Protein AF-A0A1E1WRY2-F1 (afdb_monomer_lite)

Organism: Pectinophora gossypiella (NCBI:txid13191)

Secondary structure (DSSP, 8-state):
-EEEEEESSS--TTSEEEEEEETTPPP-TTS-EEEEEEEETTEEEEEEE--TTPPPEEEEEEEEEE-TT-S-EEEEE-SS-EEE---TT-TTSTT--S-GGGHIIIII---------

Structure (mmCIF, N/CA/C/O backbone):
data_AF-A0A1E1WRY2-F1
#
_entry.id   AF-A0A1E1WRY2-F1
#
loop_
_atom_site.group_PDB
_atom_site.id
_atom_site.type_symbol
_atom_site.label_atom_id
_atom_site.label_alt_id
_atom_site.label_comp_id
_atom_site.label_asym_id
_atom_site.label_entity_id
_atom_site.label_seq_id
_atom_site.pdbx_PDB_ins_code
_atom_site.Cartn_x
_atom_site.Cartn_y
_atom_site.Cartn_z
_atom_site.occupancy
_atom_site.B_iso_or_equiv
_atom_site.auth_seq_id
_atom_site.auth_comp_id
_atom_site.auth_asym_id
_atom_site.auth_atom_id
_atom_site.pdbx_PDB_model_num
ATOM 1 N N . VAL A 1 1 ? -9.751 0.428 15.996 1.00 89.31 1 VAL A N 1
ATOM 2 C CA . VAL A 1 1 ? -9.966 -0.024 14.607 1.00 89.31 1 VAL A CA 1
ATOM 3 C C . VAL A 1 1 ? -8.696 -0.712 14.160 1.00 89.31 1 VAL A C 1
ATOM 5 O O . VAL A 1 1 ? -7.621 -0.166 14.394 1.00 89.31 1 VAL A O 1
ATOM 8 N N . GLN A 1 2 ? -8.817 -1.920 13.635 1.00 93.38 2 GLN A N 1
ATOM 9 C CA . GLN A 1 2 ? -7.734 -2.694 13.049 1.00 93.38 2 GLN A CA 1
ATOM 10 C C . GLN A 1 2 ? -8.004 -2.799 11.553 1.00 93.38 2 GLN A C 1
ATOM 12 O O . GLN A 1 2 ? -9.131 -3.070 11.149 1.00 93.38 2 GLN A O 1
ATOM 17 N N . LEU A 1 3 ? -6.978 -2.555 10.756 1.00 94.31 3 LEU A N 1
ATOM 18 C CA . LEU A 1 3 ? -6.999 -2.787 9.322 1.00 94.31 3 LEU A CA 1
ATOM 19 C C . LEU A 1 3 ? -6.278 -4.119 9.076 1.00 94.31 3 LEU A C 1
ATOM 21 O O . LEU A 1 3 ? -5.344 -4.467 9.806 1.00 94.31 3 LEU A O 1
ATOM 25 N N . VAL A 1 4 ? -6.732 -4.889 8.099 1.00 94.69 4 VAL A N 1
ATOM 26 C CA . VAL A 1 4 ? -6.105 -6.150 7.700 1.00 94.69 4 VAL A CA 1
ATOM 27 C C . VAL A 1 4 ? -6.082 -6.192 6.180 1.00 94.69 4 VAL A C 1
ATOM 29 O O . VAL A 1 4 ? -7.133 -6.255 5.554 1.00 94.69 4 VAL A O 1
ATOM 32 N N . PHE A 1 5 ? -4.888 -6.145 5.606 1.00 94.69 5 PHE A N 1
ATOM 33 C CA . PHE A 1 5 ? -4.635 -6.315 4.184 1.00 94.69 5 PHE A CA 1
ATOM 34 C C . PHE A 1 5 ? -4.211 -7.756 3.919 1.00 94.69 5 PHE A C 1
ATOM 36 O O . PHE A 1 5 ? -3.383 -8.302 4.653 1.00 94.69 5 PHE A O 1
ATOM 43 N N . THR A 1 6 ? -4.759 -8.372 2.878 1.00 94.94 6 THR A N 1
ATOM 44 C CA . THR A 1 6 ? -4.406 -9.735 2.460 1.00 94.94 6 THR A CA 1
ATOM 45 C C . THR A 1 6 ? -4.179 -9.803 0.960 1.00 94.94 6 THR A C 1
ATOM 47 O O . THR A 1 6 ? -4.986 -9.280 0.196 1.00 94.94 6 THR A O 1
ATOM 50 N N . LEU A 1 7 ? -3.113 -10.486 0.555 1.00 94.00 7 LEU A N 1
ATOM 51 C CA . LEU A 1 7 ? -2.799 -10.786 -0.835 1.00 94.00 7 LEU A CA 1
ATOM 52 C C . LEU A 1 7 ? -3.077 -12.269 -1.117 1.00 94.00 7 LEU A C 1
ATOM 54 O O . LEU A 1 7 ? -2.429 -13.157 -0.555 1.00 94.00 7 LEU A O 1
ATOM 58 N N . GLY A 1 8 ? -4.031 -12.515 -2.016 1.00 87.56 8 GLY A N 1
ATOM 59 C CA . GLY A 1 8 ? -4.472 -13.853 -2.417 1.00 87.56 8 GLY A CA 1
ATOM 60 C C . GLY A 1 8 ? -5.295 -14.605 -1.359 1.00 87.56 8 GLY A C 1
ATOM 61 O O . GLY A 1 8 ? -5.521 -14.133 -0.247 1.00 87.56 8 GLY A O 1
ATOM 62 N N . ASP A 1 9 ? -5.728 -15.819 -1.710 1.00 80.38 9 ASP A N 1
ATOM 63 C CA . ASP A 1 9 ? -6.692 -16.603 -0.915 1.00 80.38 9 ASP A CA 1
ATOM 64 C C . ASP A 1 9 ? -6.092 -17.274 0.332 1.00 80.38 9 ASP A C 1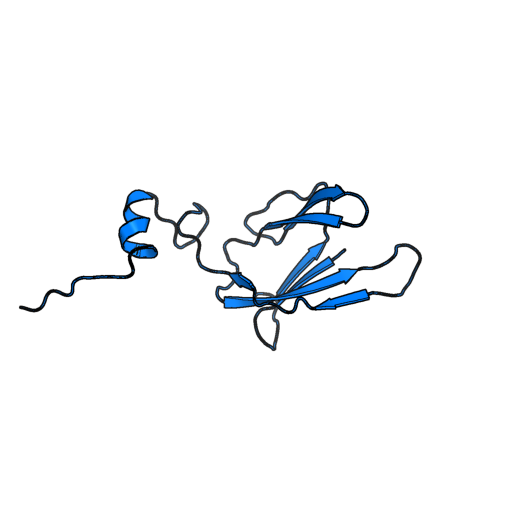
ATOM 66 O O . ASP A 1 9 ? -6.811 -17.704 1.237 1.00 80.38 9 ASP A O 1
ATOM 70 N N . LYS A 1 10 ? -4.763 -17.420 0.372 1.00 81.75 10 LYS A N 1
ATOM 71 C CA . LYS A 1 10 ? -4.028 -18.092 1.454 1.00 81.75 10 LYS A CA 1
ATOM 72 C C . LYS A 1 10 ? -2.961 -17.156 2.022 1.00 81.75 10 LYS A C 1
ATOM 74 O O . LYS A 1 10 ? -1.792 -17.288 1.652 1.00 81.75 10 LYS A O 1
ATOM 79 N N . PRO A 1 11 ? -3.349 -16.220 2.906 1.00 79.25 11 PRO A N 1
ATOM 80 C CA . PRO A 1 11 ? -2.410 -15.278 3.490 1.00 79.25 11 PRO A CA 1
ATOM 81 C C . PRO A 1 11 ? -1.344 -16.006 4.323 1.00 79.25 11 PRO A C 1
ATOM 83 O O . PRO A 1 11 ? -1.649 -16.866 5.150 1.00 79.25 11 PRO A O 1
ATOM 86 N N . GLN A 1 12 ? -0.087 -15.645 4.090 1.00 82.12 12 GLN A N 1
ATOM 87 C CA . GLN A 1 12 ? 1.101 -16.009 4.857 1.00 82.12 12 GLN A CA 1
ATOM 88 C C . GLN A 1 12 ? 1.663 -14.743 5.518 1.00 82.12 12 GLN A C 1
ATOM 90 O O . GLN A 1 12 ? 1.159 -13.647 5.282 1.00 82.12 12 GLN A O 1
ATOM 95 N N . MET A 1 13 ? 2.718 -14.868 6.331 1.00 77.56 13 MET A N 1
ATOM 96 C CA . MET A 1 13 ? 3.294 -13.718 7.048 1.00 77.56 13 MET A CA 1
ATOM 97 C C . MET A 1 13 ? 3.698 -12.556 6.123 1.00 77.56 13 MET A C 1
ATOM 99 O O . MET A 1 13 ? 3.564 -11.407 6.522 1.00 77.56 13 MET A O 1
ATOM 103 N N . GLU A 1 14 ? 4.148 -12.838 4.897 1.00 79.94 14 GLU A N 1
ATOM 104 C CA . GLU A 1 14 ? 4.552 -11.811 3.919 1.00 79.94 14 GLU A CA 1
ATOM 105 C C . GLU A 1 14 ? 3.390 -11.290 3.058 1.00 79.94 14 GLU A C 1
ATOM 107 O O . GLU A 1 14 ? 3.455 -10.184 2.528 1.00 79.94 14 GLU A O 1
ATOM 112 N N . THR A 1 15 ? 2.301 -12.055 2.937 1.00 88.38 15 THR A N 1
ATOM 113 C CA . THR A 1 15 ? 1.116 -11.701 2.134 1.00 88.38 15 THR A CA 1
ATOM 114 C C . THR A 1 15 ? -0.046 -11.206 2.998 1.00 88.38 15 THR A C 1
ATOM 116 O O . THR A 1 15 ? -1.197 -11.166 2.561 1.00 88.38 15 THR A O 1
ATOM 119 N N . GLN A 1 16 ? 0.249 -10.813 4.240 1.00 91.62 16 GLN A N 1
ATOM 120 C CA . GLN A 1 16 ? -0.710 -10.244 5.173 1.00 91.62 16 GLN A CA 1
ATOM 121 C C . GLN A 1 16 ? -0.114 -9.049 5.9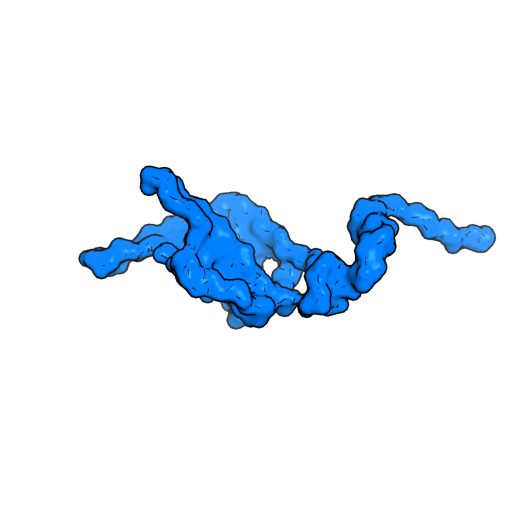22 1.00 91.62 16 GLN A C 1
ATOM 123 O O . GLN A 1 16 ? 0.888 -9.166 6.621 1.00 91.62 16 GLN A O 1
ATOM 128 N N . GLY A 1 17 ? -0.789 -7.906 5.842 1.00 91.06 17 GLY A N 1
ATOM 129 C CA . GLY A 1 17 ? -0.497 -6.720 6.640 1.00 91.06 17 GLY A CA 1
ATOM 130 C C . GLY A 1 17 ? -1.587 -6.505 7.682 1.00 91.06 17 GLY A C 1
ATOM 131 O O . GLY A 1 17 ? -2.758 -6.409 7.337 1.00 91.06 17 GLY A O 1
ATOM 132 N N . SER A 1 18 ? -1.246 -6.410 8.966 1.00 91.81 18 SER A N 1
ATOM 133 C CA . SER A 1 18 ? -2.220 -6.095 10.021 1.00 91.81 18 SER A CA 1
ATOM 134 C C . SER A 1 18 ? -1.691 -4.990 10.921 1.00 91.81 18 SER A C 1
ATOM 136 O O . SER A 1 18 ? -0.594 -5.085 11.462 1.00 91.81 18 SER A O 1
ATOM 138 N N . MET A 1 19 ? -2.505 -3.960 11.134 1.00 93.12 19 MET A N 1
ATOM 139 C CA . MET A 1 19 ? -2.126 -2.760 11.868 1.00 93.12 19 MET A CA 1
ATOM 140 C C . MET A 1 19 ? -3.330 -2.136 12.571 1.00 93.12 19 MET A C 1
ATOM 142 O O . MET A 1 19 ? -4.475 -2.237 12.127 1.00 93.12 19 MET A O 1
ATOM 146 N N . PHE A 1 20 ? -3.065 -1.472 13.692 1.00 92.06 20 PHE A N 1
ATOM 147 C CA . PHE A 1 20 ? -4.076 -0.711 14.418 1.00 92.06 20 PHE A CA 1
ATOM 148 C C . PHE A 1 20 ? -3.996 0.757 14.041 1.00 92.06 20 PHE A C 1
ATOM 150 O O . PHE A 1 20 ? -2.911 1.333 14.008 1.00 92.06 20 PHE A O 1
ATOM 157 N N . LEU A 1 21 ? -5.159 1.369 13.847 1.00 92.19 21 LEU A N 1
ATOM 158 C CA . LEU A 1 21 ? -5.262 2.803 13.634 1.00 92.19 21 LEU A CA 1
ATOM 159 C C . LEU A 1 21 ? -4.859 3.552 14.912 1.00 92.19 21 LEU A C 1
ATOM 161 O O . LEU A 1 21 ? -5.478 3.358 15.965 1.00 92.19 21 LEU A O 1
ATOM 165 N N . ARG A 1 22 ? -3.835 4.407 14.820 1.00 91.06 22 ARG A N 1
ATOM 166 C CA . ARG A 1 22 ? -3.314 5.212 15.938 1.00 91.06 22 ARG A CA 1
ATOM 167 C C . ARG A 1 22 ? -3.156 6.677 15.529 1.00 91.06 22 ARG A C 1
ATOM 169 O O . ARG A 1 22 ? -2.924 6.976 14.364 1.00 91.06 22 ARG A O 1
ATOM 176 N N . LYS A 1 23 ? -3.290 7.606 16.480 1.00 88.31 23 LYS A N 1
ATOM 177 C CA . LYS A 1 23 ? -3.069 9.049 16.228 1.00 88.31 23 LYS A CA 1
ATOM 178 C C . LYS A 1 23 ? -1.582 9.390 16.128 1.00 88.31 23 LYS A C 1
ATOM 180 O O . LYS A 1 23 ? -1.182 10.247 15.353 1.00 88.31 23 LYS A O 1
ATOM 185 N N . ASP A 1 24 ? -0.790 8.689 16.919 1.00 88.88 24 ASP A N 1
ATOM 186 C CA . ASP A 1 24 ? 0.655 8.787 17.083 1.00 88.88 24 ASP A CA 1
ATOM 187 C C . ASP A 1 24 ? 1.407 7.731 16.257 1.00 88.88 24 ASP A C 1
ATOM 189 O O . ASP A 1 24 ? 2.558 7.424 16.551 1.00 88.88 24 ASP A O 1
ATOM 193 N N . ALA A 1 25 ? 0.768 7.152 15.230 1.00 87.81 25 ALA A N 1
ATOM 194 C CA . ALA A 1 25 ? 1.462 6.250 14.319 1.00 87.81 25 ALA A CA 1
ATOM 195 C C . ALA A 1 25 ? 2.616 6.998 13.637 1.00 87.81 25 ALA A C 1
ATOM 197 O O . ALA A 1 25 ? 2.415 8.049 13.021 1.00 87.81 25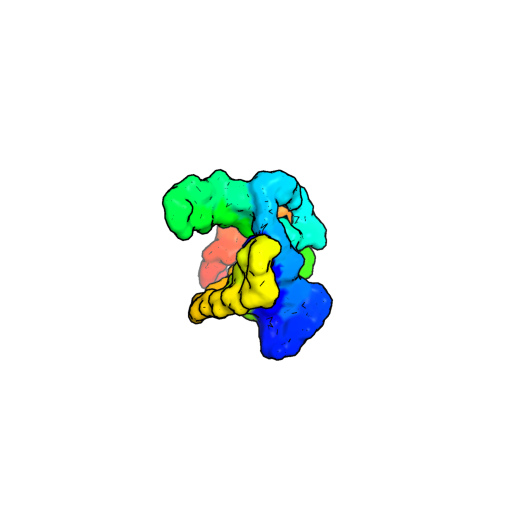 ALA A O 1
ATOM 198 N N . VAL A 1 26 ? 3.814 6.436 13.766 1.00 84.88 26 VAL A N 1
ATOM 199 C CA . VAL A 1 26 ? 5.016 6.899 13.080 1.00 84.88 26 VAL A CA 1
ATOM 200 C C . VAL A 1 26 ? 5.188 6.040 11.838 1.00 84.88 26 VAL A C 1
ATOM 202 O O . VAL A 1 26 ? 5.039 4.821 11.906 1.00 84.88 26 VAL A O 1
ATOM 205 N N . HIS A 1 27 ? 5.465 6.694 10.716 1.00 83.06 27 HIS A N 1
ATOM 206 C CA . HIS A 1 27 ? 5.792 6.012 9.477 1.00 83.06 27 HIS A CA 1
ATOM 207 C C . HIS A 1 27 ? 7.103 5.235 9.650 1.00 83.06 27 HIS A C 1
ATOM 209 O O . HIS A 1 27 ? 8.108 5.798 10.086 1.00 83.06 27 HIS A O 1
ATOM 215 N N . ASP A 1 28 ? 7.082 3.955 9.299 1.00 87.25 28 ASP A N 1
ATOM 216 C CA . ASP A 1 28 ? 8.247 3.079 9.285 1.00 87.25 28 ASP A CA 1
ATOM 217 C C . ASP A 1 28 ? 8.282 2.348 7.943 1.00 87.25 28 ASP A C 1
ATOM 219 O O . ASP A 1 28 ? 7.329 1.670 7.565 1.00 87.25 28 ASP A O 1
ATOM 223 N N . LYS A 1 29 ? 9.399 2.478 7.230 1.00 87.06 29 LYS A N 1
ATOM 224 C CA . LYS A 1 29 ? 9.595 1.888 5.902 1.00 87.06 29 LYS A CA 1
ATOM 225 C C . LYS A 1 29 ? 9.560 0.359 5.893 1.00 87.06 29 LYS A C 1
ATOM 227 O O . LYS A 1 29 ? 9.376 -0.239 4.836 1.00 87.06 29 LYS A O 1
ATOM 232 N N . ASN A 1 30 ? 9.730 -0.272 7.054 1.00 89.75 30 ASN A N 1
ATOM 233 C CA . ASN A 1 30 ? 9.764 -1.724 7.196 1.00 89.75 30 ASN A CA 1
ATOM 234 C C . ASN A 1 30 ? 8.468 -2.309 7.771 1.00 89.75 30 ASN A C 1
ATOM 236 O O . ASN A 1 30 ? 8.361 -3.531 7.883 1.00 89.75 30 ASN A O 1
ATOM 240 N N . SER A 1 31 ? 7.491 -1.485 8.167 1.00 90.69 31 SER A N 1
ATOM 241 C CA . SER A 1 31 ? 6.279 -1.982 8.819 1.00 90.69 31 SER A CA 1
ATOM 242 C C . SER A 1 31 ? 5.003 -1.275 8.369 1.00 90.69 31 SER A C 1
ATOM 244 O O . SER A 1 31 ? 4.980 -0.108 7.987 1.00 90.69 31 SER A O 1
ATOM 246 N N . TRP A 1 32 ? 3.901 -2.023 8.404 1.00 92.81 32 TRP A N 1
ATOM 247 C CA . TRP A 1 32 ? 2.578 -1.483 8.121 1.00 92.81 32 TRP A CA 1
ATOM 248 C C . TRP A 1 32 ? 2.167 -0.515 9.227 1.00 92.81 32 TRP A C 1
ATOM 250 O O . TRP A 1 32 ? 2.143 -0.872 10.408 1.00 92.81 32 TRP A O 1
ATOM 260 N N . SER A 1 33 ? 1.776 0.696 8.846 1.00 93.62 33 SER A N 1
ATOM 261 C CA . SER A 1 33 ? 1.311 1.713 9.786 1.00 93.62 33 SER A CA 1
ATOM 262 C C . SER A 1 33 ? 0.034 2.377 9.287 1.00 93.62 33 SER A C 1
ATOM 264 O O . SER A 1 33 ? -0.200 2.507 8.089 1.00 93.62 33 SER A O 1
ATOM 266 N N . ALA A 1 34 ? -0.830 2.761 10.228 1.00 94.44 34 ALA A N 1
ATOM 267 C CA . ALA A 1 34 ? -2.070 3.470 9.938 1.00 94.44 34 ALA A CA 1
ATOM 268 C C . ALA A 1 34 ? -2.226 4.647 10.901 1.00 94.44 34 ALA A C 1
ATOM 270 O O . ALA A 1 34 ? -2.415 4.460 12.112 1.00 94.44 34 ALA A O 1
ATOM 271 N N . LYS A 1 35 ? -2.151 5.860 10.354 1.00 94.38 35 LYS A N 1
ATOM 272 C CA . LYS A 1 35 ? -2.212 7.117 11.091 1.00 94.38 35 LYS A CA 1
ATOM 273 C C . LYS A 1 35 ? -3.575 7.766 10.937 1.00 94.38 35 LYS A C 1
ATOM 275 O O . LYS A 1 35 ? -4.030 8.025 9.831 1.00 94.38 35 LYS A O 1
ATOM 280 N N . LEU A 1 36 ? -4.225 8.076 12.052 1.00 93.56 36 LEU A N 1
ATOM 281 C CA . LEU A 1 36 ? -5.467 8.841 12.039 1.00 93.56 36 LEU A CA 1
ATOM 282 C C . LEU A 1 36 ? -5.154 10.316 11.760 1.00 93.56 36 LEU A C 1
ATOM 284 O O . LEU A 1 36 ? -4.471 10.955 12.561 1.00 93.56 36 LEU A O 1
ATOM 288 N N . THR A 1 37 ? -5.665 10.848 10.651 1.00 93.19 37 THR A N 1
ATOM 289 C CA . THR A 1 37 ? -5.400 12.226 10.212 1.00 93.19 37 THR A CA 1
ATOM 290 C C . THR A 1 37 ? -6.505 13.179 10.642 1.00 93.19 37 THR A C 1
ATOM 292 O O . THR A 1 37 ? -6.217 14.288 11.087 1.00 93.19 37 THR A O 1
ATOM 295 N N . ASN A 1 38 ? -7.766 12.751 10.566 1.00 92.81 38 ASN A N 1
ATOM 296 C CA . ASN A 1 38 ? -8.905 13.605 10.882 1.00 92.81 38 ASN A CA 1
ATOM 297 C C . ASN A 1 38 ? -10.109 12.800 11.389 1.00 92.81 38 ASN A C 1
ATOM 299 O O . ASN A 1 38 ? -10.290 11.629 11.054 1.00 92.81 38 ASN A O 1
ATOM 303 N N . VAL A 1 39 ? -10.941 13.449 12.200 1.00 92.88 39 VAL A N 1
ATOM 304 C CA . VAL A 1 39 ? -12.207 12.911 12.706 1.00 92.88 39 VAL A CA 1
ATOM 305 C C . VAL A 1 39 ? -13.265 13.996 12.567 1.00 92.88 39 VAL A C 1
ATOM 307 O O . VAL A 1 39 ? -13.178 15.028 13.230 1.00 92.88 39 VAL A O 1
ATOM 310 N N . GLN A 1 40 ? -14.263 13.763 11.720 1.00 93.88 40 GLN A N 1
ATOM 311 C CA . GLN A 1 40 ? -15.361 14.696 11.472 1.00 93.88 40 GLN A CA 1
ATOM 312 C C . GLN A 1 40 ? -16.696 13.978 11.651 1.00 93.88 40 GLN A C 1
ATOM 314 O O . GLN A 1 40 ? -17.143 13.242 10.774 1.00 93.88 40 GLN A O 1
ATOM 319 N N . GLY A 1 41 ? -17.330 14.186 12.809 1.00 91.88 41 GLY A N 1
ATOM 320 C CA . GLY A 1 41 ? -18.577 13.510 13.164 1.00 91.88 41 GLY A CA 1
ATOM 321 C C . GLY A 1 41 ? -18.407 11.990 13.151 1.00 91.88 41 GLY A C 1
ATOM 322 O O . GLY A 1 41 ? -17.635 11.444 13.937 1.00 91.88 41 GLY A O 1
ATOM 323 N N . GLU A 1 42 ? -19.111 11.332 12.232 1.00 89.00 42 GLU A N 1
ATOM 324 C CA . GLU A 1 42 ? -19.070 9.878 12.023 1.00 89.00 42 GLU A CA 1
ATOM 325 C C . GLU A 1 42 ? -18.041 9.445 10.962 1.00 89.00 42 GLU A C 1
ATOM 327 O O . GLU A 1 42 ? -17.868 8.256 10.710 1.00 89.00 42 GLU A O 1
ATOM 332 N N . THR A 1 43 ? -17.321 10.394 10.353 1.00 90.25 43 THR A N 1
ATOM 333 C CA . THR A 1 43 ? -16.295 10.123 9.338 1.00 90.25 43 THR A CA 1
ATOM 334 C C . THR A 1 43 ? -14.894 10.149 9.947 1.00 90.25 43 THR A C 1
ATOM 336 O O . THR A 1 43 ? -14.507 11.097 10.638 1.00 90.25 43 THR A O 1
ATOM 339 N N . LEU A 1 44 ? -14.108 9.111 9.658 1.00 91.00 44 LEU A N 1
ATOM 340 C CA . LEU A 1 44 ? -12.705 8.986 10.049 1.00 91.00 44 LEU A CA 1
ATOM 341 C C . LEU A 1 44 ? -11.828 9.009 8.799 1.00 91.00 44 LEU A C 1
ATOM 343 O O . LEU A 1 44 ? -11.993 8.171 7.918 1.00 91.00 44 LEU A O 1
ATOM 347 N N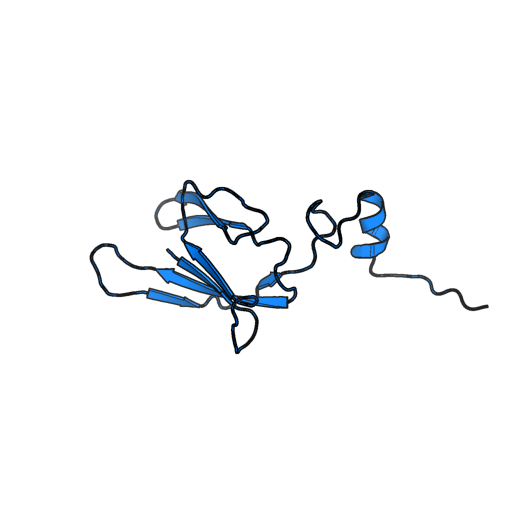 . SER A 1 45 ? -10.868 9.927 8.753 1.00 93.69 45 SER A N 1
ATOM 348 C CA . SER A 1 45 ? -9.836 9.954 7.715 1.00 93.69 45 SER A CA 1
ATOM 349 C C . SER A 1 45 ? -8.524 9.450 8.298 1.00 93.69 45 SER A C 1
ATOM 351 O O . SER A 1 45 ? -8.132 9.819 9.411 1.00 93.69 45 SER A O 1
ATOM 353 N N . PHE A 1 46 ? -7.843 8.593 7.551 1.00 93.50 46 PHE A N 1
ATOM 354 C CA . PHE A 1 46 ? -6.581 8.003 7.958 1.00 93.50 46 PHE A CA 1
ATOM 355 C C . PHE A 1 46 ? -5.660 7.814 6.760 1.00 93.50 46 PHE A C 1
ATOM 357 O O . PHE A 1 46 ? -6.100 7.769 5.616 1.00 93.50 46 PHE A O 1
ATOM 364 N N . GLU A 1 47 ? -4.377 7.711 7.057 1.00 93.50 47 GLU A N 1
ATOM 365 C CA . GLU A 1 47 ? -3.303 7.458 6.113 1.00 93.50 47 GLU A CA 1
ATOM 366 C C . GLU A 1 47 ? -2.720 6.082 6.422 1.00 93.50 47 GLU A C 1
ATOM 368 O O . GLU A 1 47 ? -2.491 5.754 7.590 1.00 93.50 47 GLU A O 1
ATOM 373 N N . VAL A 1 48 ? -2.513 5.265 5.394 1.00 93.50 48 VAL A N 1
ATOM 374 C CA . VAL A 1 48 ? -1.890 3.945 5.521 1.00 93.50 48 VAL A CA 1
ATOM 375 C C . VAL A 1 48 ? -0.551 3.984 4.807 1.00 93.50 48 VAL A C 1
ATOM 377 O O . VAL A 1 48 ? -0.466 4.477 3.686 1.00 93.50 48 VAL A O 1
ATOM 380 N N . SER A 1 49 ? 0.483 3.449 5.446 1.00 93.00 49 SER A N 1
ATOM 381 C CA . SER A 1 49 ? 1.789 3.254 4.826 1.00 93.00 49 SER A CA 1
ATOM 382 C C . SER A 1 49 ? 2.161 1.780 4.831 1.00 93.00 49 SER A C 1
ATOM 384 O O . SER A 1 49 ? 2.049 1.097 5.853 1.00 93.00 49 SER A O 1
ATOM 386 N N . THR A 1 50 ? 2.609 1.311 3.674 1.00 93.19 50 THR A N 1
ATOM 387 C CA . THR A 1 50 ? 3.054 -0.058 3.426 1.00 93.19 50 THR A CA 1
ATOM 388 C C . THR A 1 50 ? 4.577 -0.141 3.549 1.00 93.19 50 THR A C 1
ATOM 390 O O . THR A 1 50 ? 5.261 0.815 3.175 1.00 93.19 50 THR A O 1
ATOM 393 N N . PRO A 1 51 ? 5.134 -1.274 4.004 1.00 92.75 51 PRO A N 1
ATOM 394 C CA . PRO A 1 51 ? 6.562 -1.544 3.886 1.00 92.75 51 PRO A CA 1
ATOM 395 C C . PRO A 1 51 ? 7.047 -1.458 2.435 1.00 92.75 51 PRO A C 1
ATOM 397 O O . PRO A 1 51 ? 6.320 -1.856 1.523 1.00 92.75 51 PRO A O 1
ATOM 400 N N . VAL A 1 52 ? 8.296 -1.046 2.215 1.00 92.69 52 VAL A N 1
ATOM 401 C CA . VAL A 1 52 ? 8.912 -1.027 0.868 1.00 92.69 52 VAL A CA 1
ATOM 402 C C . VAL A 1 52 ? 9.110 -2.423 0.275 1.00 92.69 52 VAL A C 1
ATOM 404 O O . VAL A 1 52 ? 9.215 -2.587 -0.931 1.00 92.69 52 VAL A O 1
ATOM 407 N N . THR A 1 53 ? 9.119 -3.449 1.124 1.00 90.56 53 THR A N 1
ATOM 408 C CA . THR A 1 53 ? 9.219 -4.861 0.736 1.00 90.56 53 THR A CA 1
ATOM 409 C C . THR A 1 53 ? 7.857 -5.524 0.512 1.00 90.56 53 THR A C 1
ATOM 411 O O . THR A 1 53 ? 7.789 -6.745 0.373 1.00 90.56 53 THR A O 1
ATOM 414 N N . THR A 1 54 ? 6.761 -4.755 0.520 1.00 92.44 54 THR A N 1
ATOM 415 C CA . THR A 1 54 ? 5.409 -5.302 0.346 1.00 92.44 54 THR A CA 1
ATOM 416 C C . THR A 1 54 ? 5.275 -5.964 -1.026 1.00 92.44 54 THR A C 1
ATOM 418 O O . THR A 1 54 ? 5.578 -5.323 -2.033 1.00 92.44 54 THR A O 1
ATOM 421 N N . PRO A 1 55 ? 4.788 -7.216 -1.103 1.00 93.44 55 PRO A N 1
ATOM 422 C CA . PRO A 1 55 ? 4.578 -7.869 -2.385 1.00 93.44 55 PRO A CA 1
ATOM 423 C C . PRO A 1 55 ? 3.611 -7.100 -3.295 1.00 93.44 55 PRO A C 1
ATOM 425 O O . PRO A 1 55 ? 2.536 -6.660 -2.874 1.00 93.44 55 PRO A O 1
ATOM 428 N N . VAL A 1 56 ? 3.983 -6.991 -4.568 1.00 94.06 56 VAL A N 1
ATOM 429 C CA . VAL A 1 56 ? 3.167 -6.359 -5.608 1.00 94.06 56 VAL A CA 1
ATOM 430 C C . VAL A 1 56 ? 1.991 -7.258 -5.975 1.00 94.06 56 VAL A C 1
ATOM 432 O O . VAL A 1 56 ? 2.164 -8.457 -6.200 1.00 94.06 56 VAL A O 1
ATOM 435 N N . GLY A 1 57 ? 0.792 -6.685 -6.061 1.00 94.38 57 GLY A N 1
ATOM 436 C CA . GLY A 1 57 ? -0.396 -7.430 -6.460 1.00 94.38 57 GLY A CA 1
ATOM 437 C C . GLY A 1 57 ? -1.714 -6.787 -6.049 1.00 94.38 57 GLY A C 1
ATOM 438 O O . GLY A 1 57 ? -1.772 -5.612 -5.687 1.00 94.38 57 GLY A O 1
ATOM 439 N N . CYS A 1 58 ? -2.772 -7.592 -6.128 1.00 95.25 58 CYS A N 1
ATOM 440 C CA . CYS A 1 58 ? -4.138 -7.227 -5.772 1.00 95.25 58 CYS A CA 1
ATOM 441 C C . CYS A 1 58 ? -4.430 -7.613 -4.318 1.00 95.25 58 CYS A C 1
ATOM 443 O O . CYS A 1 58 ? -4.476 -8.795 -3.972 1.00 95.25 58 CYS A O 1
ATOM 445 N N . TRP A 1 59 ? -4.618 -6.611 -3.470 1.00 95.25 59 TRP A N 1
ATOM 446 C CA . TRP A 1 59 ? -4.853 -6.748 -2.042 1.00 95.25 59 TRP A CA 1
ATOM 447 C C . TRP A 1 59 ? -6.318 -6.486 -1.703 1.00 95.25 59 TRP A C 1
ATOM 449 O O . TRP A 1 59 ? -6.930 -5.541 -2.199 1.00 95.25 59 TRP A O 1
ATOM 459 N N . SER A 1 60 ? -6.856 -7.284 -0.787 1.00 94.81 60 SER A N 1
ATOM 460 C CA . SER A 1 60 ? -8.152 -7.030 -0.154 1.00 94.81 60 SER A CA 1
ATOM 461 C C . SER A 1 60 ? -7.951 -6.330 1.187 1.00 94.81 60 SER A C 1
ATOM 463 O O . SER A 1 60 ? -6.997 -6.634 1.908 1.00 94.81 60 SER A O 1
ATOM 465 N N . LEU A 1 61 ? -8.866 -5.428 1.548 1.00 94.81 61 LEU A N 1
ATOM 466 C CA . LEU A 1 61 ? -8.873 -4.744 2.841 1.00 94.81 61 LEU A CA 1
ATOM 467 C C . LEU A 1 61 ? -10.070 -5.185 3.684 1.00 94.81 61 LEU A C 1
ATOM 469 O O . LEU A 1 61 ? -11.222 -5.043 3.289 1.00 94.81 61 LEU A O 1
ATOM 473 N N . ARG A 1 62 ? -9.789 -5.629 4.905 1.00 94.81 62 ARG A N 1
ATOM 474 C CA . ARG A 1 62 ? -10.772 -5.906 5.949 1.00 94.81 62 ARG A CA 1
ATOM 475 C C . ARG A 1 62 ? -10.596 -4.934 7.110 1.00 94.81 62 ARG A C 1
ATOM 477 O O . ARG A 1 62 ? -9.521 -4.833 7.703 1.00 94.81 62 ARG A O 1
ATOM 484 N N . VAL A 1 63 ? -11.669 -4.251 7.483 1.00 94.56 63 VAL A N 1
ATOM 485 C CA . VAL A 1 63 ? -11.725 -3.343 8.629 1.00 94.56 63 VAL A CA 1
ATOM 486 C C . VAL A 1 63 ? -12.404 -4.054 9.791 1.00 94.56 63 VAL A C 1
ATOM 488 O O . VAL A 1 63 ? -13.575 -4.412 9.729 1.00 94.56 63 VAL A O 1
ATOM 491 N N . VAL A 1 64 ? -11.668 -4.240 10.882 1.00 94.06 64 VAL A N 1
ATOM 492 C CA . VAL A 1 64 ? -12.180 -4.844 12.112 1.00 94.06 64 VAL A CA 1
ATOM 493 C C . VAL A 1 64 ? -12.316 -3.764 13.175 1.00 94.06 64 VAL A C 1
ATOM 495 O O . VAL A 1 64 ? -11.343 -3.122 13.592 1.00 94.06 64 VAL A O 1
ATOM 498 N N . THR A 1 65 ? -13.535 -3.551 13.655 1.00 91.38 65 THR A N 1
ATOM 499 C CA . THR A 1 65 ? -13.806 -2.612 14.743 1.00 91.38 65 THR A CA 1
ATOM 500 C C . THR A 1 65 ? -14.244 -3.358 15.995 1.00 91.38 65 THR A C 1
ATOM 502 O O . THR A 1 65 ? -14.850 -4.425 15.944 1.00 91.38 65 THR A O 1
ATOM 505 N N . ARG A 1 66 ? -13.864 -2.815 17.152 1.00 87.94 66 ARG A N 1
ATOM 506 C CA . ARG A 1 66 ? -14.210 -3.375 18.455 1.00 87.94 66 ARG A CA 1
ATOM 507 C C . ARG A 1 66 ? -14.517 -2.246 19.421 1.00 87.94 66 ARG A C 1
ATOM 509 O O . ARG A 1 66 ? -13.706 -1.330 19.590 1.00 87.94 66 ARG A O 1
ATOM 516 N N . LEU A 1 67 ? -15.661 -2.339 20.087 1.00 84.38 67 LEU A N 1
ATOM 517 C CA . LEU A 1 67 ? -16.034 -1.438 21.172 1.00 84.38 67 LEU A CA 1
ATOM 518 C C . LEU A 1 67 ? -15.267 -1.817 22.443 1.00 84.38 67 LEU A C 1
ATOM 520 O O . LEU A 1 67 ? -15.232 -2.978 22.834 1.00 84.38 67 LEU A O 1
ATOM 524 N N . LYS A 1 68 ? -14.681 -0.833 23.140 1.00 76.56 68 LYS A N 1
ATOM 525 C CA . LYS A 1 68 ? -13.879 -1.072 24.362 1.00 76.56 68 LYS A CA 1
ATOM 526 C C . LYS A 1 68 ? -14.627 -1.842 25.461 1.00 76.56 68 LYS A C 1
ATOM 528 O O . LYS A 1 68 ? -13.986 -2.483 26.284 1.00 76.56 68 LYS A O 1
ATOM 533 N N . LYS A 1 69 ? -15.959 -1.743 25.490 1.00 78.00 69 LYS A N 1
ATOM 534 C CA . LYS A 1 69 ? -16.831 -2.350 26.507 1.00 78.00 69 LYS A CA 1
ATOM 535 C C . LYS A 1 69 ? -17.566 -3.608 26.025 1.00 78.00 69 LYS A C 1
ATOM 537 O O . LYS A 1 69 ? -18.316 -4.173 26.809 1.00 78.00 69 LYS A O 1
ATOM 542 N N . SER A 1 70 ? -17.367 -4.034 24.774 1.00 77.88 70 SER A N 1
ATOM 543 C CA . SER A 1 70 ? -18.017 -5.222 24.209 1.00 77.88 70 SER A CA 1
ATOM 544 C C . SER A 1 70 ? -16.981 -6.252 23.747 1.00 77.88 70 SER A C 1
ATOM 546 O O . SER A 1 70 ? -15.843 -5.942 23.370 1.00 77.88 70 SER A O 1
ATOM 548 N N . THR A 1 71 ? -17.363 -7.521 23.811 1.00 76.56 71 THR A N 1
ATOM 549 C CA . THR A 1 71 ? -16.658 -8.625 23.150 1.00 76.56 71 THR A CA 1
ATOM 550 C C . THR A 1 71 ? -17.007 -8.727 21.669 1.00 76.56 71 THR A C 1
ATOM 552 O O . THR A 1 71 ? -16.284 -9.398 20.937 1.00 76.56 71 THR A O 1
ATOM 555 N N . GLU A 1 72 ? -18.055 -8.038 21.218 1.00 82.38 72 GLU A N 1
ATOM 556 C CA . GLU A 1 72 ? -18.464 -8.017 19.818 1.00 82.38 72 GLU A CA 1
ATOM 557 C C . GLU A 1 72 ? -17.445 -7.273 18.953 1.00 82.38 72 GLU A C 1
ATOM 559 O O . GLU A 1 72 ? -16.877 -6.238 19.331 1.00 82.38 72 GLU A O 1
ATOM 564 N N . ARG A 1 73 ? -17.200 -7.858 17.782 1.00 86.94 73 ARG A N 1
ATOM 565 C CA . ARG A 1 73 ? -16.348 -7.315 16.733 1.00 86.94 73 ARG A CA 1
ATOM 566 C C . ARG A 1 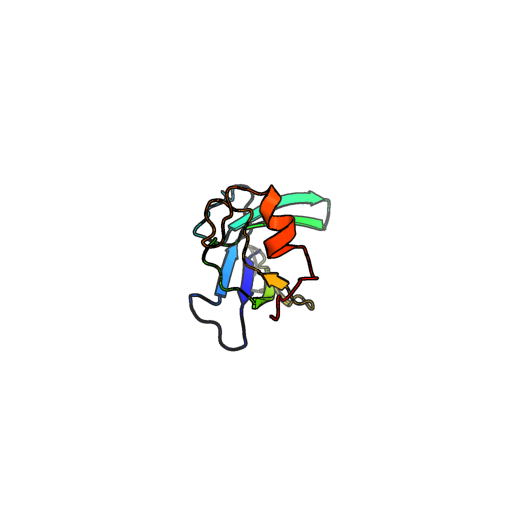73 ? -17.207 -7.151 15.490 1.00 86.94 73 ARG A C 1
ATOM 568 O O . ARG A 1 73 ? -17.852 -8.110 15.078 1.00 86.94 73 ARG A O 1
ATOM 575 N N . GLU A 1 74 ? -17.163 -5.970 14.900 1.00 91.69 74 GLU A N 1
ATOM 576 C CA . GLU A 1 74 ? -17.759 -5.728 13.59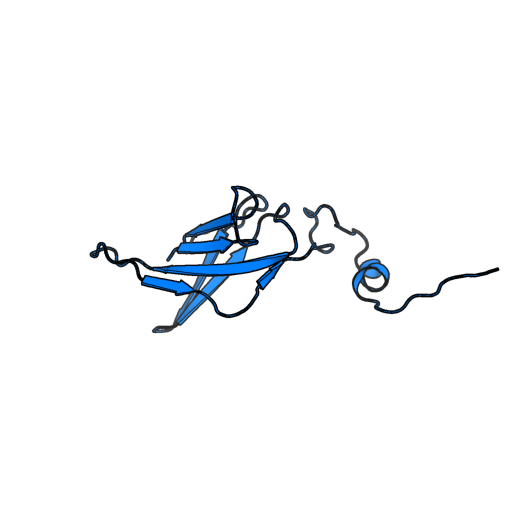1 1.00 91.69 74 GLU A CA 1
ATOM 577 C C . GLU A 1 74 ? -16.667 -5.853 12.540 1.00 91.69 74 GLU A C 1
ATOM 579 O O . GLU A 1 74 ? -15.549 -5.352 12.724 1.00 91.69 74 GLU A O 1
ATOM 584 N N . ILE A 1 75 ? -16.984 -6.555 11.459 1.00 94.19 75 ILE A N 1
ATOM 585 C CA . ILE A 1 75 ? -16.068 -6.817 10.355 1.00 94.19 75 ILE A CA 1
ATOM 586 C C . ILE A 1 75 ? -16.701 -6.239 9.102 1.00 94.19 75 ILE A C 1
ATOM 588 O O . ILE A 1 75 ? -17.825 -6.588 8.754 1.00 94.19 75 ILE A O 1
ATOM 592 N N . TYR A 1 76 ? -15.959 -5.370 8.434 1.00 94.56 76 TYR A N 1
ATOM 593 C CA . TYR A 1 76 ? -16.320 -4.817 7.144 1.00 94.56 76 TYR A CA 1
ATOM 594 C C . TYR A 1 76 ? -15.263 -5.220 6.123 1.00 94.56 76 TYR A C 1
ATOM 596 O O . TYR A 1 76 ? -14.083 -4.913 6.302 1.00 94.56 76 TYR A O 1
ATOM 604 N N . ASP A 1 77 ? -15.690 -5.913 5.075 1.00 94.31 77 ASP A N 1
ATOM 605 C CA . ASP A 1 77 ? -14.846 -6.249 3.934 1.00 94.31 77 ASP A CA 1
ATOM 606 C C . ASP A 1 77 ? -15.026 -5.168 2.872 1.00 94.31 77 ASP A C 1
ATOM 608 O O . ASP A 1 77 ? -16.144 -4.885 2.444 1.00 94.31 77 ASP A O 1
ATOM 612 N N . PHE A 1 78 ? -13.921 -4.523 2.504 1.00 94.31 78 PHE A N 1
ATOM 613 C CA . PHE A 1 78 ? -13.912 -3.544 1.432 1.00 94.31 78 PHE A CA 1
ATOM 614 C C . PHE A 1 78 ? -14.126 -4.271 0.105 1.00 94.31 78 PHE A C 1
ATOM 616 O O . PHE A 1 78 ? -13.481 -5.279 -0.171 1.00 94.31 78 PHE A O 1
ATOM 623 N N . ASP A 1 79 ? -15.068 -3.771 -0.683 1.00 92.25 79 ASP A N 1
ATOM 624 C CA . ASP A 1 79 ? -15.582 -4.410 -1.892 1.00 92.25 79 ASP A CA 1
ATOM 625 C C . ASP A 1 79 ? -14.715 -4.160 -3.132 1.00 92.25 79 ASP A C 1
ATOM 627 O O . ASP A 1 79 ? -14.937 -4.788 -4.166 1.00 92.25 79 ASP A O 1
ATOM 631 N N . GLN A 1 80 ? -13.734 -3.262 -3.037 1.00 93.12 80 GLN A N 1
ATOM 632 C CA . GLN A 1 80 ? -12.839 -2.918 -4.136 1.00 93.12 80 GLN A CA 1
ATOM 633 C C . GLN A 1 80 ? -11.437 -3.486 -3.932 1.00 93.12 80 GLN A C 1
ATOM 635 O O . GLN A 1 80 ? -10.920 -3.582 -2.815 1.00 93.12 80 GLN A O 1
ATOM 640 N N . ASP A 1 81 ? -10.803 -3.780 -5.060 1.00 90.19 81 ASP A N 1
ATOM 641 C CA . ASP A 1 81 ? -9.428 -4.243 -5.129 1.00 90.19 81 ASP A CA 1
ATOM 642 C C . ASP A 1 81 ? -8.440 -3.092 -4.913 1.00 90.19 81 ASP A C 1
ATOM 644 O O . ASP A 1 81 ? -8.553 -2.022 -5.518 1.00 90.19 81 ASP A O 1
ATOM 648 N N . ILE A 1 82 ? -7.429 -3.328 -4.078 1.00 94.38 82 ILE A N 1
ATOM 649 C CA . ILE A 1 82 ? -6.340 -2.382 -3.834 1.00 94.38 82 ILE A CA 1
ATOM 650 C C . ILE A 1 82 ? -5.078 -2.919 -4.501 1.00 94.38 82 ILE A C 1
ATOM 652 O O . ILE A 1 82 ? -4.519 -3.927 -4.079 1.00 94.38 82 ILE A O 1
ATOM 656 N N . TYR A 1 83 ? -4.592 -2.228 -5.527 1.00 94.81 83 TYR A N 1
ATOM 657 C CA . TYR A 1 83 ? -3.361 -2.610 -6.213 1.00 94.81 83 TYR A CA 1
ATOM 658 C C . TYR A 1 83 ? -2.164 -1.918 -5.569 1.00 94.81 83 TYR A C 1
ATOM 660 O O . TYR A 1 83 ? -2.081 -0.691 -5.552 1.00 94.81 83 TYR A O 1
ATOM 668 N N . ILE A 1 84 ? -1.229 -2.712 -5.051 1.00 94.62 84 ILE A N 1
ATOM 669 C CA . ILE A 1 84 ? 0.068 -2.225 -4.574 1.00 94.62 84 ILE A CA 1
ATOM 670 C C . ILE A 1 84 ? 1.096 -2.585 -5.640 1.00 94.62 84 ILE A C 1
ATOM 672 O O . ILE A 1 84 ? 1.216 -3.754 -6.003 1.00 94.62 84 ILE A O 1
ATOM 676 N N . LEU A 1 85 ? 1.802 -1.578 -6.152 1.00 95.56 85 LEU A N 1
ATOM 677 C CA . LEU A 1 85 ? 2.798 -1.695 -7.217 1.00 95.56 85 LEU A CA 1
ATOM 678 C C . LEU A 1 85 ? 4.190 -1.334 -6.695 1.00 95.56 85 LEU A C 1
ATOM 680 O O . LEU A 1 85 ? 4.325 -0.769 -5.609 1.00 95.56 85 LEU A O 1
ATOM 684 N N . PHE A 1 86 ? 5.216 -1.638 -7.490 1.00 95.06 86 PHE A N 1
ATOM 685 C CA . PHE A 1 86 ? 6.553 -1.092 -7.268 1.00 95.06 86 PHE A CA 1
ATOM 686 C C . PHE A 1 86 ? 6.517 0.436 -7.288 1.00 95.06 86 PHE A C 1
ATOM 688 O O . PHE A 1 86 ? 5.730 1.028 -8.033 1.00 95.06 86 PHE A O 1
ATOM 695 N N . ASN A 1 87 ? 7.387 1.071 -6.500 1.00 95.00 87 ASN A N 1
ATOM 696 C CA . ASN A 1 87 ? 7.462 2.522 -6.418 1.00 95.00 87 ASN A CA 1
ATOM 697 C C . ASN A 1 87 ? 8.860 3.057 -6.782 1.00 95.00 87 ASN A C 1
ATOM 699 O O . ASN A 1 87 ? 9.657 3.368 -5.894 1.00 95.00 87 ASN A O 1
ATOM 703 N N . PRO A 1 88 ? 9.131 3.283 -8.079 1.00 95.75 88 PRO A N 1
ATOM 704 C CA . PRO A 1 88 ? 10.396 3.850 -8.547 1.00 95.75 88 PRO A CA 1
ATOM 705 C C . PRO A 1 88 ? 10.714 5.274 -8.056 1.00 95.75 88 PRO A C 1
ATOM 707 O O . PRO A 1 88 ? 11.841 5.736 -8.229 1.00 95.75 88 PRO A O 1
ATOM 710 N N . TRP A 1 89 ? 9.753 5.979 -7.445 1.00 94.81 89 TRP A N 1
ATOM 711 C CA . TRP A 1 89 ? 9.954 7.308 -6.851 1.00 94.81 89 TRP A CA 1
ATOM 712 C C . TRP A 1 89 ? 10.452 7.252 -5.404 1.00 94.81 89 TRP A C 1
ATOM 714 O O . TRP A 1 89 ? 10.889 8.270 -4.865 1.00 94.81 89 TRP A O 1
ATOM 724 N N . ASN A 1 90 ? 10.370 6.093 -4.750 1.00 92.88 90 ASN A N 1
ATOM 725 C CA . ASN A 1 90 ? 10.784 5.937 -3.365 1.00 92.88 90 ASN A CA 1
ATOM 726 C C . ASN A 1 90 ? 12.247 5.489 -3.287 1.00 92.88 90 ASN A C 1
ATOM 728 O O . ASN A 1 90 ? 12.579 4.412 -3.760 1.00 92.88 90 ASN A O 1
ATOM 732 N N . VAL A 1 91 ? 13.094 6.286 -2.630 1.00 93.50 91 VAL A N 1
ATOM 733 C CA . VAL A 1 91 ? 14.536 6.023 -2.436 1.00 93.50 91 VAL A CA 1
ATOM 734 C C . VAL A 1 91 ? 14.846 4.694 -1.746 1.00 93.50 91 VAL A C 1
ATOM 736 O O . VAL A 1 91 ? 15.942 4.163 -1.904 1.00 93.50 91 VAL A O 1
ATOM 739 N N . ASP A 1 92 ? 13.906 4.184 -0.953 1.00 93.38 92 ASP A N 1
ATOM 740 C CA . ASP A 1 92 ? 14.040 2.932 -0.211 1.00 93.38 92 ASP A CA 1
ATOM 741 C C . ASP A 1 92 ? 13.476 1.717 -0.983 1.00 93.38 92 ASP A C 1
ATOM 743 O O . ASP A 1 92 ? 13.605 0.586 -0.512 1.00 93.38 92 ASP A O 1
ATOM 747 N N . ASP A 1 93 ? 12.845 1.921 -2.145 1.00 93.06 93 ASP A N 1
ATOM 748 C CA . ASP A 1 93 ? 12.331 0.843 -2.996 1.00 93.06 93 ASP A CA 1
ATOM 749 C C . ASP A 1 93 ? 13.457 0.265 -3.867 1.00 93.06 93 ASP A C 1
ATOM 751 O O . ASP A 1 93 ? 14.330 0.978 -4.365 1.00 93.06 93 ASP A O 1
ATOM 755 N N . GLN A 1 94 ? 13.434 -1.049 -4.089 1.00 92.75 94 GLN A N 1
ATOM 756 C CA . GLN A 1 94 ? 14.410 -1.732 -4.941 1.00 92.75 94 GLN A CA 1
ATOM 757 C C . GLN A 1 94 ? 14.413 -1.196 -6.384 1.00 92.75 94 GLN A C 1
ATOM 759 O O . GLN A 1 94 ? 15.429 -1.270 -7.075 1.00 92.75 94 GLN A O 1
ATOM 764 N N . THR A 1 95 ? 13.278 -0.676 -6.845 1.00 93.94 95 THR A N 1
ATOM 765 C CA . THR A 1 95 ? 13.085 -0.136 -8.194 1.00 93.94 95 THR A CA 1
ATOM 766 C C . THR A 1 95 ? 13.385 1.359 -8.301 1.00 93.94 95 THR A C 1
ATOM 768 O O . THR A 1 95 ? 13.121 1.953 -9.347 1.00 93.94 95 THR A O 1
ATOM 771 N N . TYR A 1 96 ? 13.944 1.972 -7.249 1.00 95.38 96 TYR A N 1
ATOM 772 C CA . TYR A 1 96 ? 14.237 3.400 -7.218 1.00 95.38 96 TYR A CA 1
ATOM 773 C C . TYR A 1 96 ? 15.088 3.859 -8.405 1.00 95.38 96 TYR A C 1
ATOM 775 O O . TYR A 1 96 ? 16.142 3.291 -8.707 1.00 95.38 96 TYR A O 1
ATOM 783 N N . MET A 1 97 ? 14.664 4.958 -9.025 1.00 93.88 97 MET A N 1
ATOM 784 C CA . MET A 1 97 ? 15.415 5.629 -10.075 1.00 93.88 97 MET A CA 1
ATOM 785 C C . MET A 1 97 ? 15.786 7.046 -9.635 1.00 93.88 97 MET A C 1
ATOM 787 O O . MET A 1 97 ? 14.937 7.928 -9.551 1.00 93.88 97 MET A O 1
ATOM 791 N N . GLU A 1 98 ? 17.083 7.283 -9.419 1.00 94.44 98 GLU A N 1
ATOM 792 C CA . GLU A 1 98 ? 17.603 8.587 -8.978 1.00 94.44 98 GLU A CA 1
ATOM 793 C C . GLU A 1 98 ? 17.259 9.726 -9.950 1.00 94.44 98 GLU A C 1
ATOM 795 O O . GLU A 1 98 ? 16.931 10.840 -9.542 1.00 94.44 98 GLU A O 1
ATOM 800 N N . LYS A 1 99 ? 17.306 9.444 -11.256 1.00 94.56 99 LYS A N 1
ATOM 801 C CA . LYS A 1 99 ? 16.938 10.396 -12.307 1.00 94.56 99 LYS A CA 1
ATOM 802 C C . LYS A 1 99 ? 15.451 10.284 -12.611 1.00 94.56 99 LYS A C 1
ATOM 804 O O . LYS A 1 99 ? 15.061 9.580 -13.537 1.00 94.56 99 LYS A O 1
ATOM 809 N N . THR A 1 100 ? 14.635 11.011 -11.860 1.00 89.81 100 THR A N 1
ATOM 810 C CA . THR A 1 100 ? 13.170 10.986 -11.996 1.00 89.81 100 THR A CA 1
ATOM 811 C C . THR A 1 100 ? 12.669 11.391 -13.385 1.00 89.81 100 THR A C 1
ATOM 813 O O . THR A 1 100 ? 11.624 10.914 -13.808 1.00 89.81 100 THR A O 1
ATOM 816 N N . GLU A 1 101 ? 13.432 12.184 -14.142 1.00 92.62 101 GLU A N 1
ATOM 817 C CA . GLU A 1 101 ? 13.136 12.525 -15.546 1.00 92.62 101 GLU A CA 1
ATOM 818 C C . GLU A 1 101 ? 13.058 11.290 -16.461 1.00 92.62 101 GLU A C 1
ATOM 820 O O . GLU A 1 101 ? 12.318 11.281 -17.439 1.00 92.62 101 GLU A O 1
ATOM 825 N N . LEU A 1 102 ? 13.805 10.230 -16.138 1.00 93.94 102 LEU A N 1
ATOM 826 C CA . LEU A 1 102 ? 13.820 8.987 -16.906 1.00 93.94 102 LEU A CA 1
ATOM 827 C C . LEU A 1 102 ? 12.624 8.077 -16.584 1.00 93.94 102 LEU A C 1
ATOM 829 O O . LEU A 1 102 ? 12.321 7.181 -17.369 1.00 93.94 102 LEU A O 1
ATOM 833 N N . LEU A 1 103 ? 11.925 8.304 -15.466 1.00 94.12 103 LEU A N 1
ATOM 834 C CA . LEU A 1 103 ? 10.718 7.546 -15.116 1.00 94.12 103 LEU A CA 1
ATOM 835 C C . LEU A 1 103 ? 9.580 7.799 -16.106 1.00 94.12 103 LEU A C 1
ATOM 837 O O . LEU A 1 103 ? 8.729 6.932 -16.286 1.00 94.12 103 LEU A O 1
ATOM 841 N N . GLU A 1 104 ? 9.583 8.954 -16.773 1.00 92.69 104 GLU A N 1
ATOM 842 C CA . GLU A 1 104 ? 8.645 9.221 -17.860 1.00 92.69 104 GLU A CA 1
ATOM 843 C C . GLU A 1 104 ? 8.806 8.184 -18.976 1.00 92.69 104 GLU A C 1
ATOM 845 O O . GLU A 1 104 ? 7.836 7.553 -19.370 1.00 92.69 104 GLU A O 1
ATOM 850 N N . GLU A 1 105 ? 10.038 7.925 -19.413 1.00 93.56 105 GLU A N 1
ATOM 851 C CA . GLU A 1 105 ? 10.313 6.985 -20.504 1.00 93.56 105 GLU A CA 1
ATOM 852 C C . GLU A 1 105 ? 10.205 5.517 -20.070 1.00 93.56 105 GLU A C 1
ATOM 854 O O . GLU A 1 105 ? 9.683 4.692 -20.811 1.00 93.56 105 GLU A O 1
ATOM 859 N N . TYR A 1 106 ? 10.707 5.164 -18.882 1.00 93.06 106 TYR A N 1
ATOM 860 C CA . TYR A 1 106 ? 10.817 3.756 -18.474 1.00 93.06 106 TYR A CA 1
ATOM 861 C C . TYR A 1 106 ? 9.613 3.217 -17.698 1.00 93.06 106 TYR A C 1
ATOM 863 O O . TYR A 1 106 ? 9.530 2.005 -17.496 1.00 93.06 106 TYR A O 1
ATOM 871 N N . VAL A 1 107 ? 8.714 4.086 -17.227 1.00 94.19 107 VAL A N 1
ATOM 872 C CA . VAL A 1 107 ? 7.564 3.683 -16.401 1.00 94.19 107 VAL A CA 1
ATOM 873 C C . VAL A 1 107 ? 6.245 4.223 -16.943 1.00 94.19 107 VAL A C 1
ATOM 875 O O . VAL A 1 107 ? 5.275 3.471 -16.986 1.00 94.19 107 VAL A O 1
ATOM 878 N N . GLN A 1 108 ? 6.179 5.499 -17.336 1.00 92.44 108 GLN A N 1
ATOM 879 C CA . GLN A 1 108 ? 4.912 6.128 -17.739 1.00 92.44 108 GLN A CA 1
ATOM 880 C C . GLN A 1 108 ? 4.616 6.015 -19.238 1.00 92.44 108 GLN A C 1
ATOM 882 O O . GLN A 1 108 ? 3.449 5.937 -19.618 1.00 92.44 108 GLN A O 1
ATOM 887 N N . ASN A 1 109 ? 5.647 5.995 -20.084 1.00 93.19 109 ASN A N 1
ATOM 888 C CA . ASN A 1 109 ? 5.490 5.893 -21.526 1.00 93.19 109 ASN A CA 1
ATOM 889 C C . ASN A 1 109 ? 5.017 4.483 -21.917 1.00 93.19 109 ASN A C 1
ATOM 891 O O . ASN A 1 109 ? 5.705 3.484 -21.703 1.00 93.19 109 ASN A O 1
ATOM 895 N N . ASP A 1 110 ? 3.826 4.411 -22.510 1.00 94.38 110 ASP A N 1
ATOM 896 C CA . ASP A 1 110 ? 3.178 3.174 -22.946 1.00 94.38 110 ASP A CA 1
ATOM 897 C C . ASP A 1 110 ? 3.566 2.757 -24.376 1.00 94.38 110 ASP A C 1
ATOM 899 O O . ASP A 1 110 ? 3.129 1.713 -24.871 1.00 94.38 110 ASP A O 1
ATOM 903 N N . GLN A 1 111 ? 4.405 3.550 -25.049 1.00 93.62 111 GLN A N 1
ATOM 904 C CA . GLN A 1 111 ? 4.842 3.332 -26.423 1.00 93.62 111 GLN A CA 1
ATOM 905 C C . GLN A 1 111 ? 6.364 3.278 -26.523 1.00 93.62 111 GLN A C 1
ATOM 907 O O . GLN A 1 111 ? 7.088 4.102 -25.975 1.00 93.62 111 GLN A O 1
ATOM 912 N N . GLY A 1 112 ? 6.864 2.334 -27.319 1.00 92.19 112 GLY A N 1
ATOM 913 C CA . GLY A 1 112 ? 8.293 2.155 -27.550 1.00 92.19 112 GLY A CA 1
ATOM 914 C C . GLY A 1 112 ? 8.625 1.956 -29.022 1.00 92.19 112 GLY A C 1
ATOM 915 O O . GLY A 1 112 ? 7.760 1.694 -29.859 1.00 92.19 112 GLY A O 1
ATOM 916 N N . LYS A 1 113 ? 9.914 2.060 -29.346 1.00 92.38 113 LYS A N 1
ATOM 917 C CA . LYS A 1 113 ? 10.445 1.736 -30.674 1.00 92.38 113 LYS A CA 1
ATOM 918 C C . LYS A 1 113 ? 11.332 0.506 -30.581 1.00 92.38 113 LYS A C 1
ATOM 920 O O . LYS A 1 113 ? 12.223 0.444 -29.740 1.00 92.38 113 LYS A O 1
ATOM 925 N N . VAL A 1 114 ? 11.120 -0.441 -31.489 1.00 93.44 114 VAL A N 1
ATOM 926 C CA . VAL A 1 114 ? 11.971 -1.623 -31.639 1.00 93.44 114 VAL A CA 1
ATOM 927 C C . VAL A 1 114 ? 12.776 -1.460 -32.918 1.00 93.44 114 VAL A C 1
ATOM 929 O O . VAL A 1 114 ? 12.210 -1.360 -34.005 1.00 93.44 114 VAL A O 1
ATOM 932 N N . TRP A 1 115 ? 14.097 -1.406 -32.786 1.00 90.19 115 TRP A N 1
ATOM 933 C CA . TRP A 1 115 ? 14.991 -1.340 -33.936 1.00 90.19 115 TRP A CA 1
ATOM 934 C C . TRP A 1 115 ? 15.189 -2.739 -34.515 1.00 90.19 115 TRP A C 1
ATOM 936 O O . TRP A 1 115 ? 15.637 -3.649 -33.818 1.00 90.19 115 TRP A O 1
ATOM 946 N N . VAL A 1 116 ? 14.864 -2.888 -35.797 1.00 92.12 116 VAL A N 1
ATOM 947 C CA . VAL A 1 116 ? 15.136 -4.080 -36.606 1.00 92.12 116 VAL A CA 1
ATOM 948 C C . VAL A 1 116 ? 15.946 -3.644 -37.829 1.00 92.12 116 VAL A C 1
ATOM 950 O O . VAL A 1 116 ? 15.697 -2.557 -38.347 1.00 92.12 116 VAL A O 1
ATOM 953 N N . GLY A 1 117 ? 16.967 -4.438 -38.175 1.00 82.31 117 GLY A N 1
ATOM 954 C CA . GLY A 1 117 ? 18.066 -4.083 -39.089 1.00 82.31 117 GLY A CA 1
ATOM 955 C C . GLY A 1 117 ? 17.672 -3.587 -40.474 1.00 82.31 117 GLY A C 1
ATOM 956 O O . GLY A 1 117 ? 16.587 -3.967 -40.963 1.00 82.31 117 GLY A O 1
#

Sequence (117 aa):
VQLVFTLGDKPQMETQGSMFLRKDAVHDKNSWSAKLTNVQGETLSFEVSTPVTTPVGCWSLRVVTRLKKSTEREIYDFDQDIYILFNPWNVDDQTYMEKTELLEEYVQNDQGKVWVG

Foldseek 3Di:
DKKKKADDDDGDPLRIAIEDEDCPWDDDQQHWTKHFDDDDPPDTDIDIDDHLSRDFDWMWMKDWDDDPPDPDIDIDTDPDTDTDDFDLCDPPHPNDDPPVVCCCVVPVDPDDDDDDD

Radius of gyration: 18.41 Å; chains: 1; bounding box: 37×33×66 Å

InterPro domains:
  IPR001102 Transglutaminase, N-terminal [PF00868] (1-65)
  IPR013783 Immunoglobulin-like fold [G3DSA:2.60.40.10] (1-93)
  IPR014756 Immunoglobulin E-set [SSF81296] (2-90)
  IPR050779 Protein-glutamine gamma-glutamyltransferases [PTHR11590] (2-117)

pLDDT: mean 91.16, std 4.65, range [76.56, 95.75]